Protein AF-A0A1I3LXW5-F1 (afdb_monomer)

Foldseek 3Di:
DDKADPDQAEIEAAADDLVCLLVCLVVPAAEEEEQADPPPDPPHDDVVSSQVSNLVSNHFYEYLHDDPVADDPVSLVVVLCCSVVTDTNYYYYYRGRVNVVVSVVVNCVVPVVVVVVRVVVVVVVVVPDDDDDDDDDDDDDDDDDDDPPPPDDDPPQQWDWDDDSRYTYTDGNDD

Mean predicted aligned error: 11.38 Å

pLDDT: mean 79.48, std 21.65, range [29.77, 98.19]

Solvent-accessible surface area (backbone atoms only — not comparable to full-atom values): 10452 Å² total; per-residue (Å²): 123,58,74,47,75,77,59,93,48,42,27,37,19,20,45,79,53,72,94,45,44,66,61,43,36,76,71,54,39,30,25,38,36,38,31,47,52,80,85,80,49,94,87,58,76,54,62,70,60,47,44,53,57,28,41,79,60,70,22,31,30,35,42,48,55,47,56,93,93,50,81,51,75,69,53,49,51,53,50,47,49,51,63,70,75,46,57,67,28,30,38,31,20,17,74,76,18,60,63,40,50,52,50,45,55,52,48,51,65,78,36,50,67,55,61,53,48,50,52,51,53,53,51,55,64,66,64,73,75,72,86,86,82,90,80,92,80,89,83,80,90,76,81,83,86,82,73,90,72,82,72,82,74,74,92,75,64,56,58,45,77,47,79,54,92,54,36,36,36,50,42,70,63,69,134

Sequence (175 aa):
MRIKRLNGMLTIANQMETGKIGKVAERGYKTIICNRPDGEGDDQPGFDEIARLAQEHGIQTVYLPIQLTGAEPADHAAFAEAIEAMPKPIMAYCRSGTRSAMLWSHWEQSHSDYAERERRLAAMQVGAMAPGSTSLDGRRAVAPLTSASASGAADDGWWKEERQSGVTRLRRNRA

Radius of gyration: 19.05 Å; Cα contacts (8 Å, |Δi|>4): 237; chains: 1; bounding box: 52×52×36 Å

Nearest PDB structures (foldseek):
  2f46-assembly2_B  TM=9.290E-01  e=2.570E-10  Neisseria meningitidis Z2491
  5yvm-assembly1_A  TM=5.885E-01  e=5.355E-01  candidate division MSBL1 archaeon SCGC-AAA259E19
  5yvr-assembly1_A-2  TM=5.878E-01  e=8.385E-01  candidate division MSBL1 archaeon SCGC-AAA259E19
  1o2d-assembly1_A  TM=5.785E-01  e=1.400E+00  Thermotoga maritima
  3r4i-assembly1_A  TM=2.852E-01  e=2.822E-01  Paraburkholderia xenovorans LB400

InterPro domains:
  IPR005939 Beta-lactamase hydrolase-like protein, phosphatase-like domain [PF04273] (7-105)
  IPR005939 Beta-lactamase hydrolase-like protein, phosphatase-like domain [TIGR01244] (3-106)
  IPR029021 Protein-tyrosine phosphatase-like [G3DSA:3.90.190.10] (1-133)

Organism: NCBI:txid588602

Structure (mmCIF, N/CA/C/O backbone):
data_AF-A0A1I3LXW5-F1
#
_entry.id   AF-A0A1I3LXW5-F1
#
loop_
_atom_site.group_PDB
_atom_site.id
_atom_site.type_symbol
_atom_site.label_atom_id
_atom_site.label_alt_id
_atom_site.label_comp_id
_atom_site.label_asym_id
_atom_site.label_entity_id
_atom_site.label_seq_id
_atom_site.pdbx_PDB_ins_code
_atom_site.Cartn_x
_atom_site.Cartn_y
_atom_site.Cartn_z
_atom_site.occupancy
_atom_site.B_iso_or_equiv
_atom_site.auth_seq_id
_atom_site.auth_comp_id
_atom_site.auth_asym_id
_atom_site.auth_atom_id
_atom_site.pdbx_PDB_model_num
ATOM 1 N N . MET A 1 1 ? 8.346 3.093 12.299 1.00 84.69 1 MET A N 1
ATOM 2 C CA . MET A 1 1 ? 7.576 3.258 11.058 1.00 84.69 1 MET A CA 1
ATOM 3 C C . MET A 1 1 ? 7.530 4.736 10.731 1.00 84.69 1 MET A C 1
ATOM 5 O O . MET A 1 1 ? 7.013 5.514 11.528 1.00 84.69 1 MET A O 1
ATOM 9 N N . ARG A 1 2 ? 8.144 5.112 9.610 1.00 92.81 2 ARG A N 1
ATOM 10 C CA . ARG A 1 2 ? 8.090 6.435 8.990 1.00 92.81 2 ARG A CA 1
ATOM 11 C C . ARG A 1 2 ? 6.982 6.422 7.943 1.00 92.81 2 ARG A C 1
ATOM 13 O O . ARG A 1 2 ? 6.907 5.494 7.143 1.00 92.81 2 ARG A O 1
ATOM 20 N N . ILE A 1 3 ? 6.143 7.447 7.973 1.00 95.00 3 ILE A N 1
ATOM 21 C CA . ILE A 1 3 ? 4.937 7.564 7.156 1.00 95.00 3 ILE A CA 1
ATOM 22 C C . ILE A 1 3 ? 4.998 8.900 6.417 1.00 95.00 3 ILE A C 1
ATOM 24 O O . ILE A 1 3 ? 5.355 9.913 7.017 1.00 95.00 3 ILE A O 1
ATOM 28 N N . LYS A 1 4 ? 4.626 8.911 5.138 1.00 95.06 4 LYS A N 1
ATOM 29 C CA . LYS A 1 4 ? 4.453 10.118 4.330 1.00 95.06 4 LYS A CA 1
ATOM 30 C C . LYS A 1 4 ? 3.076 10.072 3.676 1.00 95.06 4 LYS A C 1
ATOM 32 O O . LYS A 1 4 ? 2.812 9.225 2.826 1.00 95.06 4 LYS A O 1
ATOM 37 N N . ARG A 1 5 ? 2.197 10.989 4.076 1.00 94.06 5 ARG A N 1
ATOM 38 C CA . ARG A 1 5 ? 0.905 11.186 3.413 1.00 94.06 5 ARG A CA 1
ATOM 39 C C . ARG A 1 5 ? 1.153 11.868 2.072 1.00 94.06 5 ARG A C 1
ATOM 41 O O . ARG A 1 5 ? 1.820 12.899 2.047 1.00 94.06 5 ARG A O 1
ATOM 48 N N . LEU A 1 6 ? 0.670 11.276 0.984 1.00 90.44 6 LEU A N 1
ATOM 49 C CA . LEU A 1 6 ? 0.819 11.855 -0.351 1.00 90.44 6 LEU A CA 1
ATOM 50 C C . LEU A 1 6 ? -0.363 12.771 -0.656 1.00 90.44 6 LEU A C 1
ATOM 52 O O . LEU A 1 6 ? -0.164 13.923 -1.024 1.00 90.44 6 LEU A O 1
ATOM 56 N N . ASN A 1 7 ? -1.585 12.297 -0.405 1.00 87.94 7 ASN A N 1
ATOM 57 C CA . ASN A 1 7 ? -2.805 13.086 -0.562 1.00 87.94 7 ASN A CA 1
ATOM 58 C C . ASN A 1 7 ? -3.912 12.631 0.413 1.00 87.94 7 ASN A C 1
ATOM 60 O O . ASN A 1 7 ? -3.656 11.972 1.429 1.00 87.94 7 ASN A O 1
ATOM 64 N N . GLY A 1 8 ? -5.160 13.020 0.131 1.00 85.44 8 GLY A N 1
ATOM 65 C CA . GLY A 1 8 ? -6.332 12.646 0.921 1.00 85.44 8 GLY A CA 1
ATOM 66 C C . GLY A 1 8 ? -6.552 11.134 1.024 1.00 85.44 8 GLY A C 1
ATOM 67 O O . GLY A 1 8 ? -6.981 10.670 2.081 1.00 85.44 8 GLY A O 1
ATOM 68 N N . MET A 1 9 ? -6.195 10.384 -0.024 1.00 90.81 9 MET A N 1
ATOM 69 C CA . MET A 1 9 ? -6.532 8.971 -0.185 1.00 90.81 9 MET A CA 1
ATOM 70 C C . MET A 1 9 ? -5.378 7.990 0.027 1.00 90.81 9 MET A C 1
ATOM 72 O O . MET A 1 9 ? -5.644 6.868 0.445 1.00 90.81 9 MET A O 1
ATOM 76 N N . LEU A 1 10 ? -4.129 8.377 -0.250 1.00 93.81 10 LEU A N 1
ATOM 77 C CA . LEU A 1 10 ? -2.978 7.479 -0.216 1.00 93.81 10 LEU A CA 1
ATOM 78 C C . LEU A 1 10 ? -1.878 8.009 0.700 1.00 93.81 10 LEU A C 1
ATOM 80 O O . LEU A 1 10 ? -1.426 9.158 0.625 1.00 93.81 10 LEU A O 1
ATOM 84 N N . THR A 1 11 ? -1.390 7.092 1.521 1.00 97.25 11 THR A N 1
ATOM 85 C CA . THR A 1 11 ? -0.232 7.273 2.379 1.00 97.25 11 THR A CA 1
ATOM 86 C C . THR A 1 11 ? 0.779 6.179 2.088 1.00 97.25 11 THR A C 1
ATOM 88 O O . THR A 1 11 ? 0.416 5.010 1.987 1.00 97.25 11 THR A O 1
ATOM 91 N N . ILE A 1 12 ? 2.055 6.549 2.009 1.00 97.06 12 ILE A N 1
ATOM 92 C CA . ILE A 1 12 ? 3.151 5.587 1.900 1.00 97.06 12 ILE A CA 1
ATOM 93 C C . ILE A 1 12 ? 3.891 5.456 3.227 1.00 97.06 12 ILE A C 1
ATOM 95 O O . ILE A 1 12 ? 4.017 6.419 3.990 1.00 97.06 12 ILE A O 1
ATOM 99 N N . ALA A 1 13 ? 4.418 4.271 3.498 1.00 97.12 13 ALA A N 1
ATOM 100 C CA . ALA A 1 13 ? 5.232 4.005 4.672 1.00 97.12 13 ALA A CA 1
ATOM 101 C C . ALA A 1 13 ? 6.431 3.109 4.340 1.00 97.12 13 ALA A C 1
ATOM 103 O O . ALA A 1 13 ? 6.473 2.415 3.321 1.00 97.12 13 ALA A O 1
ATOM 104 N N . ASN A 1 14 ? 7.420 3.124 5.231 1.00 96.06 14 ASN A N 1
ATOM 105 C CA . ASN A 1 14 ? 8.380 2.027 5.313 1.00 96.06 14 ASN A CA 1
ATOM 106 C C . ASN A 1 14 ? 7.708 0.786 5.944 1.00 96.06 14 ASN A C 1
ATOM 108 O O . ASN A 1 14 ? 6.498 0.799 6.159 1.00 96.06 14 ASN A O 1
ATOM 112 N N . GLN A 1 15 ? 8.482 -0.264 6.236 1.00 96.81 15 GLN A N 1
ATOM 113 C CA . GLN A 1 15 ? 7.958 -1.546 6.724 1.00 96.81 15 GLN A CA 1
ATOM 114 C C . GLN A 1 15 ? 6.841 -1.387 7.770 1.00 96.81 15 GLN A C 1
ATOM 116 O O . GLN A 1 15 ? 7.031 -0.729 8.799 1.00 96.81 15 GLN A O 1
ATOM 121 N N . MET A 1 16 ? 5.692 -2.012 7.490 1.00 96.31 16 MET A N 1
ATOM 122 C CA . MET A 1 16 ? 4.570 -2.087 8.419 1.00 96.31 16 MET A CA 1
ATOM 123 C C . MET A 1 16 ? 4.979 -2.909 9.639 1.00 96.31 16 MET A C 1
ATOM 125 O O . MET A 1 16 ? 5.461 -4.035 9.506 1.00 96.31 16 MET A O 1
ATOM 129 N N . GLU A 1 17 ? 4.775 -2.332 10.819 1.00 94.19 17 GLU A N 1
ATOM 130 C CA . GLU A 1 17 ? 4.990 -2.998 12.102 1.00 94.19 17 GLU A CA 1
ATOM 131 C C . GLU A 1 17 ? 3.665 -3.595 12.583 1.00 94.19 17 GLU A C 1
ATOM 133 O O . GLU A 1 17 ? 2.671 -2.873 12.693 1.00 94.19 17 GLU A O 1
ATOM 138 N N . THR A 1 18 ? 3.655 -4.883 12.927 1.00 94.44 18 THR A N 1
ATOM 139 C CA . THR A 1 18 ? 2.455 -5.617 13.371 1.00 94.44 18 THR A CA 1
ATOM 140 C C . THR A 1 18 ? 1.765 -4.934 14.557 1.00 94.44 18 THR A C 1
ATOM 142 O O . THR A 1 18 ? 0.563 -4.680 14.521 1.00 94.44 18 THR A O 1
ATOM 145 N N . GLY A 1 19 ? 2.538 -4.477 15.548 1.00 94.69 19 GLY A N 1
ATOM 146 C CA . GLY A 1 19 ? 2.030 -3.736 16.712 1.00 94.69 19 GLY A CA 1
ATOM 147 C C . GLY A 1 19 ? 1.446 -2.342 16.419 1.00 94.69 19 GLY A C 1
ATOM 148 O O . GLY A 1 19 ? 0.943 -1.685 17.329 1.00 94.69 19 GLY A O 1
ATOM 149 N N . LYS A 1 20 ? 1.513 -1.846 15.175 1.00 94.94 20 LYS A N 1
ATOM 150 C CA . LYS A 1 20 ? 0.945 -0.544 14.774 1.00 94.94 20 LYS A CA 1
ATOM 151 C C . LYS A 1 20 ? -0.331 -0.657 13.949 1.00 94.94 20 LYS A C 1
ATOM 153 O O . LYS A 1 20 ? -0.941 0.379 13.692 1.00 94.94 20 LYS A O 1
ATOM 158 N N . ILE A 1 21 ? -0.765 -1.863 13.588 1.00 96.06 21 ILE A N 1
ATOM 159 C CA . ILE A 1 21 ? -1.945 -2.078 12.740 1.00 96.06 21 ILE A CA 1
ATOM 160 C C . ILE A 1 21 ? -3.219 -1.534 13.404 1.00 96.06 21 ILE A C 1
ATOM 162 O O . ILE A 1 21 ? -3.968 -0.804 12.758 1.00 96.06 21 ILE A O 1
ATOM 166 N N . GLY A 1 22 ? -3.406 -1.743 14.712 1.00 95.62 22 GLY A N 1
ATOM 167 C CA . GLY A 1 22 ? -4.527 -1.139 15.447 1.00 95.62 22 GLY A CA 1
ATOM 168 C C . GLY A 1 22 ? -4.546 0.394 15.354 1.00 95.62 22 GLY A C 1
ATOM 169 O O . GLY A 1 22 ? -5.566 0.990 15.022 1.00 95.62 22 GLY A O 1
ATOM 170 N N . LYS A 1 23 ? -3.383 1.048 15.494 1.00 95.50 23 LYS A N 1
ATOM 171 C CA . LYS A 1 23 ? -3.256 2.511 15.322 1.00 95.50 23 LYS A CA 1
ATOM 172 C C . LYS A 1 23 ? -3.505 2.969 13.884 1.00 95.50 23 LYS A C 1
ATOM 174 O O . LYS A 1 23 ? -3.869 4.121 13.656 1.00 95.50 23 LYS A O 1
ATOM 179 N N . VAL A 1 24 ? -3.249 2.113 12.895 1.00 95.25 24 VAL A N 1
ATOM 180 C CA . VAL A 1 24 ? -3.599 2.377 11.492 1.00 95.25 24 VAL A CA 1
ATOM 181 C C . VAL A 1 24 ? -5.123 2.341 11.329 1.00 95.25 24 VAL A C 1
ATOM 183 O O . VAL A 1 24 ? -5.678 3.259 10.727 1.00 95.25 24 VAL A O 1
ATOM 186 N N . ALA A 1 25 ? -5.809 1.380 11.951 1.00 95.19 25 ALA A N 1
ATOM 187 C CA . ALA A 1 25 ? -7.271 1.294 11.940 1.00 95.19 25 ALA A CA 1
ATOM 188 C C . ALA A 1 25 ? -7.945 2.485 12.637 1.00 95.19 25 ALA A C 1
ATOM 190 O O . ALA A 1 25 ? -8.853 3.096 12.077 1.00 95.19 25 ALA A O 1
ATOM 191 N N . GLU A 1 26 ? -7.452 2.874 13.816 1.00 95.81 26 GLU A N 1
ATOM 192 C CA . GLU A 1 26 ? -7.941 4.037 14.578 1.00 95.81 26 GLU A CA 1
ATOM 193 C C . GLU A 1 26 ? -7.841 5.345 13.784 1.00 95.81 26 GLU A C 1
ATOM 195 O O . GLU A 1 26 ? -8.682 6.231 13.907 1.00 95.81 26 GLU A O 1
ATOM 200 N N . ARG A 1 27 ? -6.827 5.461 12.918 1.00 94.44 27 ARG A N 1
ATOM 201 C CA . ARG A 1 27 ? -6.651 6.605 12.009 1.00 94.44 27 ARG A CA 1
ATOM 202 C C . ARG A 1 27 ? -7.571 6.562 10.788 1.00 94.44 27 ARG A C 1
ATOM 204 O O . ARG A 1 27 ? -7.485 7.444 9.936 1.00 94.44 27 ARG A O 1
ATOM 211 N N . GLY A 1 28 ? -8.431 5.552 10.693 1.00 95.50 28 GLY A N 1
ATOM 212 C CA . GLY A 1 28 ? -9.465 5.429 9.676 1.00 95.50 28 GLY A CA 1
ATOM 213 C C . GLY A 1 28 ? -9.013 4.793 8.366 1.00 95.50 28 GLY A C 1
ATOM 214 O O . GLY A 1 28 ? -9.825 4.746 7.443 1.00 95.50 28 GLY A O 1
ATOM 215 N N . TYR A 1 29 ? -7.773 4.294 8.262 1.00 96.88 29 TYR A N 1
ATOM 216 C CA . TYR A 1 29 ? -7.326 3.567 7.070 1.00 96.88 29 TYR A CA 1
ATOM 217 C C . TYR A 1 29 ? -8.181 2.321 6.862 1.00 96.88 29 TYR A C 1
ATOM 219 O O . TYR A 1 29 ? -8.503 1.610 7.812 1.00 96.88 29 TYR A O 1
ATOM 227 N N . LYS A 1 30 ? -8.555 2.075 5.607 1.00 97.06 30 LYS A N 1
ATOM 228 C CA . LYS A 1 30 ? -9.443 0.971 5.224 1.00 97.06 30 LYS A CA 1
ATOM 229 C C . LYS A 1 30 ? -8.727 -0.122 4.449 1.00 97.06 30 LYS A C 1
ATOM 231 O O . LYS A 1 30 ? -9.191 -1.257 4.463 1.00 97.06 30 LYS A O 1
ATOM 236 N N . THR A 1 31 ? -7.592 0.214 3.836 1.00 97.94 31 THR A N 1
ATOM 237 C CA . THR A 1 31 ? -6.795 -0.728 3.050 1.00 97.94 31 THR A CA 1
ATOM 238 C C . THR A 1 31 ? -5.306 -0.596 3.349 1.00 97.94 31 THR A C 1
ATOM 240 O O . THR A 1 31 ? -4.792 0.520 3.456 1.00 97.94 31 THR A O 1
ATOM 243 N N . ILE A 1 32 ? -4.599 -1.724 3.419 1.00 98.19 32 ILE A N 1
ATOM 244 C CA . ILE A 1 32 ? -3.133 -1.800 3.435 1.00 98.19 32 ILE A CA 1
ATOM 245 C C . ILE A 1 32 ? -2.639 -2.517 2.172 1.00 98.19 32 ILE A C 1
ATOM 247 O O . ILE A 1 32 ? -3.102 -3.609 1.866 1.00 98.19 32 ILE A O 1
ATOM 251 N N . ILE A 1 33 ? -1.667 -1.942 1.461 1.00 98.12 33 ILE A N 1
ATOM 252 C CA . ILE A 1 33 ? -1.024 -2.568 0.294 1.00 98.12 33 ILE A CA 1
ATOM 253 C C . ILE A 1 33 ? 0.437 -2.879 0.627 1.00 98.12 33 ILE A C 1
ATOM 255 O O . ILE A 1 33 ? 1.198 -1.983 0.997 1.00 98.12 33 ILE A O 1
ATOM 259 N N . CYS A 1 34 ? 0.847 -4.136 0.473 1.00 97.88 34 CYS A N 1
ATOM 260 C CA . CYS A 1 34 ? 2.235 -4.560 0.608 1.00 97.88 34 CYS A CA 1
ATOM 261 C C . CYS A 1 34 ? 2.905 -4.637 -0.765 1.00 97.88 34 CYS A C 1
ATOM 263 O O . CYS A 1 34 ? 2.504 -5.432 -1.612 1.00 97.88 34 CYS A O 1
ATOM 265 N N . ASN A 1 35 ? 3.964 -3.849 -0.950 1.00 97.25 35 ASN A N 1
ATOM 266 C CA . ASN A 1 35 ? 4.827 -3.864 -2.130 1.00 97.25 35 ASN A CA 1
ATOM 267 C C . ASN A 1 35 ? 6.197 -4.510 -1.870 1.00 97.25 35 ASN A C 1
ATOM 269 O O . ASN A 1 35 ? 7.139 -4.287 -2.633 1.00 97.25 35 ASN A O 1
ATOM 273 N N . ARG A 1 36 ? 6.330 -5.277 -0.779 1.00 95.75 36 ARG A N 1
ATOM 274 C CA . ARG A 1 36 ? 7.542 -6.022 -0.406 1.00 95.75 36 ARG A CA 1
ATOM 275 C C . ARG A 1 36 ? 7.302 -7.530 -0.607 1.00 95.75 36 ARG A C 1
ATOM 277 O O . ARG A 1 36 ? 6.399 -8.056 0.039 1.00 95.75 36 ARG A O 1
ATOM 284 N N . PRO A 1 37 ? 8.071 -8.227 -1.466 1.00 94.44 37 PRO A N 1
ATOM 285 C CA . PRO A 1 37 ? 8.094 -9.687 -1.502 1.00 94.44 37 PRO A CA 1
ATOM 286 C C . PRO A 1 37 ? 8.442 -10.252 -0.123 1.00 94.44 37 PRO A C 1
ATOM 288 O O . PRO A 1 37 ? 9.251 -9.661 0.592 1.00 94.44 37 PRO A O 1
ATOM 291 N N . ASP A 1 38 ? 7.826 -11.366 0.264 1.00 93.88 38 ASP A N 1
ATOM 292 C CA . ASP A 1 38 ? 8.142 -12.045 1.524 1.00 93.88 38 ASP A CA 1
ATOM 293 C C . ASP A 1 38 ? 9.516 -12.717 1.440 1.00 93.88 38 ASP A C 1
ATOM 295 O O . ASP A 1 38 ? 9.925 -13.182 0.377 1.00 93.88 38 ASP A O 1
ATOM 299 N N . GLY A 1 39 ? 10.240 -12.741 2.562 1.00 92.12 39 GLY A N 1
ATOM 300 C CA . GLY A 1 39 ? 11.592 -13.304 2.633 1.00 92.12 39 GLY A CA 1
ATOM 301 C C . GLY A 1 39 ? 12.708 -12.385 2.119 1.00 92.12 39 GLY A C 1
ATOM 302 O O . GLY A 1 39 ? 13.810 -12.859 1.872 1.00 92.12 39 GLY A O 1
ATOM 303 N N . GLU A 1 40 ? 12.468 -11.077 1.965 1.00 90.06 40 GLU A N 1
ATOM 304 C CA . GLU A 1 40 ? 13.502 -10.114 1.548 1.00 90.06 40 GLU A CA 1
ATOM 305 C C . GLU A 1 40 ? 14.530 -9.831 2.667 1.00 90.06 40 GLU A C 1
ATOM 307 O O . GLU A 1 40 ? 15.630 -9.362 2.386 1.00 90.06 40 GLU A O 1
ATOM 312 N N . GLY A 1 41 ? 14.194 -10.069 3.941 1.00 89.56 41 GLY A N 1
ATOM 313 C CA . GLY A 1 41 ? 15.146 -9.950 5.052 1.00 89.56 41 GLY A CA 1
ATOM 314 C C . GLY A 1 41 ? 14.605 -10.465 6.384 1.00 89.56 41 GLY A C 1
ATOM 315 O O . GLY A 1 41 ? 13.395 -10.544 6.570 1.00 89.56 41 GLY A O 1
ATOM 316 N N . ASP A 1 42 ? 15.503 -10.769 7.322 1.00 87.44 42 ASP A N 1
ATOM 317 C CA . ASP A 1 42 ? 15.167 -11.347 8.639 1.00 87.44 42 ASP A CA 1
ATOM 318 C C . ASP A 1 42 ? 14.314 -10.417 9.515 1.00 87.44 42 ASP A C 1
ATOM 320 O O . ASP A 1 42 ? 13.633 -10.847 10.442 1.00 87.44 42 ASP A O 1
ATOM 324 N N . ASP A 1 43 ? 14.342 -9.119 9.210 1.00 86.94 43 ASP A N 1
ATOM 325 C CA . ASP A 1 43 ? 13.564 -8.079 9.876 1.00 86.94 43 ASP A CA 1
ATOM 326 C C . ASP A 1 43 ? 12.115 -7.983 9.373 1.00 86.94 43 ASP A C 1
ATOM 328 O O . ASP A 1 43 ? 11.375 -7.094 9.800 1.00 86.94 43 ASP A O 1
ATOM 332 N N . GLN A 1 44 ? 11.720 -8.830 8.418 1.00 91.38 44 GLN A N 1
ATOM 333 C CA . GLN A 1 44 ? 10.436 -8.754 7.738 1.00 91.38 44 GLN A CA 1
ATOM 334 C C . GLN A 1 44 ? 9.359 -9.578 8.456 1.00 91.38 44 GLN A C 1
ATOM 336 O O . GLN A 1 44 ? 9.416 -10.807 8.434 1.00 91.38 44 GLN A O 1
ATOM 341 N N . PRO A 1 45 ? 8.303 -8.935 8.987 1.00 93.19 45 PRO A N 1
ATOM 342 C CA . PRO A 1 45 ? 7.082 -9.645 9.334 1.00 93.19 45 PRO A CA 1
ATOM 343 C C . PRO A 1 45 ? 6.454 -10.231 8.067 1.00 93.19 45 PRO A C 1
ATOM 345 O O . PRO A 1 45 ? 6.378 -9.545 7.040 1.00 93.19 45 PRO A O 1
ATOM 348 N N . GLY A 1 46 ? 5.984 -11.475 8.151 1.00 93.88 46 GLY A N 1
ATOM 349 C CA . GLY A 1 46 ? 5.291 -12.122 7.041 1.00 93.88 46 GLY A CA 1
ATOM 350 C C . GLY A 1 46 ? 4.009 -11.373 6.689 1.00 93.88 46 GLY A C 1
ATOM 351 O O . GLY A 1 46 ? 3.281 -10.916 7.579 1.00 93.88 46 GLY A O 1
ATOM 352 N N . PHE A 1 47 ? 3.706 -11.248 5.396 1.00 96.00 47 PHE A N 1
ATOM 353 C CA . PHE A 1 47 ? 2.483 -10.569 4.979 1.00 96.00 47 PHE A CA 1
ATOM 354 C C . PHE A 1 47 ? 1.228 -11.222 5.574 1.00 96.00 47 PHE A C 1
ATOM 356 O O . PHE A 1 47 ? 0.302 -10.515 5.952 1.00 96.00 47 PHE A O 1
ATOM 363 N N . ASP A 1 48 ? 1.217 -12.545 5.729 1.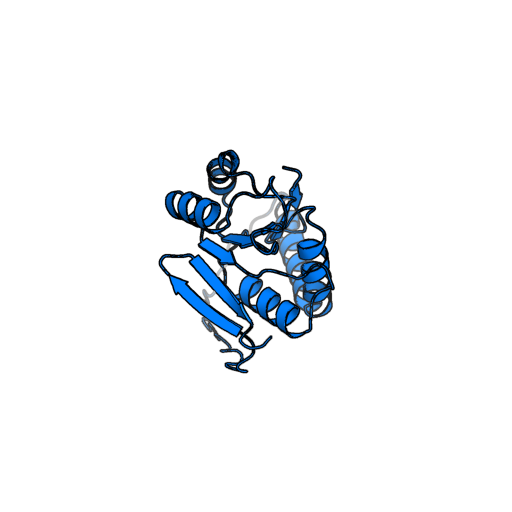00 94.44 48 ASP A N 1
ATOM 364 C CA . ASP A 1 48 ? 0.098 -13.308 6.298 1.00 94.44 48 ASP A CA 1
ATOM 365 C C . ASP A 1 48 ? -0.244 -12.871 7.727 1.00 94.44 48 ASP A C 1
ATOM 367 O O . ASP A 1 48 ? -1.415 -12.775 8.096 1.00 94.44 48 ASP A O 1
ATOM 371 N N . GLU A 1 49 ? 0.774 -12.547 8.523 1.00 95.19 49 GLU A N 1
ATOM 372 C CA . GLU A 1 49 ? 0.588 -12.038 9.879 1.00 95.19 49 GLU A CA 1
ATOM 373 C C . GLU A 1 49 ? -0.018 -10.630 9.857 1.00 95.19 49 GLU A C 1
ATOM 375 O O . GLU A 1 49 ? -0.978 -10.351 10.579 1.00 95.19 49 GLU A O 1
ATOM 380 N N . ILE A 1 50 ? 0.503 -9.756 8.990 1.00 96.25 50 ILE A N 1
ATOM 381 C CA . ILE A 1 50 ? -0.012 -8.394 8.802 1.00 96.25 50 ILE A CA 1
ATOM 382 C C . ILE A 1 50 ? -1.465 -8.435 8.318 1.00 96.25 50 ILE A C 1
ATOM 384 O O . ILE A 1 50 ? -2.305 -7.706 8.839 1.00 96.25 50 ILE A O 1
ATOM 388 N N . ALA A 1 51 ? -1.762 -9.303 7.355 1.00 96.06 51 ALA A N 1
ATOM 389 C CA . ALA A 1 51 ? -3.086 -9.544 6.807 1.00 96.06 51 ALA A CA 1
ATOM 390 C C . ALA A 1 51 ? -4.084 -9.976 7.883 1.00 96.06 51 ALA A C 1
ATOM 392 O O . ALA A 1 51 ? -5.139 -9.359 8.017 1.00 96.06 51 ALA A O 1
ATOM 393 N N . ARG A 1 52 ? -3.735 -10.988 8.686 1.00 96.06 52 ARG A N 1
ATOM 394 C CA . ARG A 1 52 ? -4.590 -11.476 9.775 1.00 96.06 52 ARG A CA 1
ATOM 395 C C . ARG A 1 52 ? -4.901 -10.372 10.789 1.00 96.06 52 ARG A C 1
ATOM 397 O O . ARG A 1 52 ? -6.061 -10.142 11.111 1.00 96.06 52 ARG A O 1
ATOM 404 N N . LEU A 1 53 ? -3.878 -9.653 11.253 1.00 96.19 53 LEU A N 1
ATOM 405 C CA . LEU A 1 53 ? -4.057 -8.557 12.212 1.00 96.19 53 LEU A CA 1
ATOM 406 C C . LEU A 1 53 ? -4.876 -7.402 11.616 1.00 96.19 53 LEU A C 1
ATOM 408 O O . LEU A 1 53 ? -5.697 -6.798 12.298 1.00 96.19 53 LEU A O 1
ATOM 412 N N . ALA A 1 54 ? -4.684 -7.088 10.336 1.00 96.25 54 ALA A N 1
ATOM 413 C CA . ALA A 1 54 ? -5.465 -6.065 9.648 1.00 96.25 54 ALA A CA 1
ATOM 414 C C . ALA A 1 54 ? -6.948 -6.458 9.542 1.00 96.25 54 ALA A C 1
ATOM 416 O O . ALA A 1 54 ? -7.817 -5.629 9.820 1.00 96.25 54 ALA A O 1
ATOM 417 N N . GLN A 1 55 ? -7.240 -7.723 9.227 1.00 95.19 55 GLN A N 1
ATOM 418 C CA . GLN A 1 55 ? -8.604 -8.254 9.182 1.00 95.19 55 GLN A CA 1
ATOM 419 C C . GLN A 1 55 ? -9.316 -8.153 10.535 1.00 95.19 55 GLN A C 1
ATOM 421 O O . GLN A 1 55 ? -10.481 -7.759 10.571 1.00 95.19 55 GLN A O 1
ATOM 426 N N . GLU A 1 56 ? -8.626 -8.439 11.644 1.00 95.38 56 GLU A N 1
ATOM 427 C CA . GLU A 1 56 ? -9.170 -8.283 13.006 1.00 95.38 56 GLU A CA 1
ATOM 428 C C . GLU A 1 56 ? -9.626 -6.841 13.293 1.00 95.38 56 GLU A C 1
ATOM 430 O O . GLU A 1 56 ? -10.544 -6.613 14.080 1.00 95.38 56 GLU A O 1
ATOM 435 N N . HIS A 1 57 ? -9.036 -5.865 12.600 1.00 95.56 57 HIS A N 1
ATOM 436 C CA . HIS A 1 57 ? -9.400 -4.453 12.669 1.00 95.56 57 HIS A CA 1
ATOM 437 C C . HIS A 1 57 ? -10.294 -3.974 11.507 1.00 95.56 57 HIS A C 1
ATOM 439 O O . HIS A 1 57 ? -1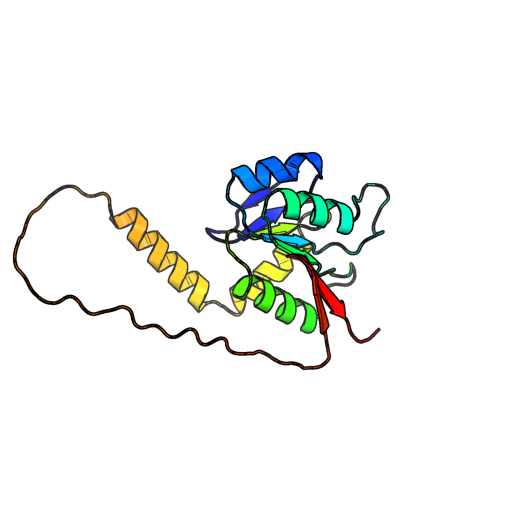0.513 -2.770 11.354 1.00 95.56 57 HIS A O 1
ATOM 445 N N . GLY A 1 58 ? -10.816 -4.886 10.679 1.00 95.38 58 GLY A N 1
ATOM 446 C CA . GLY A 1 58 ? -11.680 -4.560 9.538 1.00 95.38 58 GLY A CA 1
ATOM 447 C C . GLY A 1 58 ? -10.964 -3.839 8.390 1.00 95.38 58 GLY A C 1
ATOM 448 O O . GLY A 1 58 ? -11.612 -3.167 7.586 1.00 95.38 58 GLY A O 1
ATOM 449 N N . ILE A 1 59 ? -9.636 -3.946 8.322 1.00 97.25 59 ILE A N 1
ATOM 450 C CA . ILE A 1 59 ? -8.816 -3.403 7.240 1.00 97.25 59 ILE A CA 1
ATOM 451 C C . ILE A 1 59 ? -8.656 -4.470 6.158 1.00 97.25 59 ILE A C 1
ATOM 453 O O . ILE A 1 59 ? -8.248 -5.598 6.435 1.00 97.25 59 ILE A O 1
ATOM 457 N N . GLN A 1 60 ? -8.923 -4.094 4.908 1.00 97.12 60 GLN A N 1
ATOM 458 C CA . GLN A 1 60 ? -8.623 -4.944 3.761 1.00 97.12 60 GLN A CA 1
ATOM 459 C C . GLN A 1 60 ? -7.131 -4.892 3.434 1.00 97.12 60 GLN A C 1
ATOM 461 O O . GLN A 1 60 ? -6.470 -3.872 3.633 1.00 97.12 60 GLN A O 1
ATOM 466 N N . THR A 1 61 ? -6.578 -5.974 2.903 1.00 97.19 61 THR A N 1
ATOM 467 C CA . THR A 1 61 ? -5.155 -6.019 2.554 1.00 97.19 61 THR A CA 1
ATOM 468 C C . THR A 1 61 ? -4.937 -6.489 1.132 1.00 97.19 61 THR A C 1
ATOM 470 O O . THR A 1 61 ? -5.649 -7.362 0.648 1.00 97.19 61 THR A O 1
ATOM 473 N N . VAL A 1 62 ? -3.944 -5.907 0.465 1.00 97.44 62 VAL A N 1
ATOM 474 C CA . VAL A 1 62 ? -3.516 -6.300 -0.877 1.00 97.44 62 VAL A CA 1
ATOM 475 C C . VAL A 1 62 ? -2.042 -6.668 -0.842 1.00 97.44 62 VAL A C 1
ATOM 477 O O . VAL A 1 62 ? -1.204 -5.872 -0.417 1.00 97.44 62 VAL A O 1
ATOM 480 N N . TYR A 1 63 ? -1.720 -7.865 -1.313 1.00 97.25 63 TYR A N 1
ATOM 481 C CA . TYR A 1 63 ? -0.353 -8.291 -1.564 1.00 97.25 63 TYR A CA 1
ATOM 482 C C . TYR A 1 63 ? -0.014 -8.076 -3.036 1.00 97.25 63 TYR A C 1
ATOM 484 O O . TYR A 1 63 ? -0.537 -8.790 -3.890 1.00 97.25 63 TYR A O 1
ATOM 492 N N . LEU A 1 64 ? 0.850 -7.100 -3.319 1.00 96.31 64 LEU A N 1
ATOM 493 C CA . LEU A 1 64 ? 1.347 -6.781 -4.659 1.00 96.31 64 LEU A CA 1
ATOM 494 C C . LEU A 1 64 ? 2.879 -6.643 -4.609 1.00 96.31 64 LEU A C 1
ATOM 496 O O . LEU A 1 64 ? 3.401 -5.522 -4.585 1.00 96.31 64 LEU A O 1
ATOM 500 N N . PRO A 1 65 ? 3.615 -7.763 -4.502 1.00 95.06 65 PRO A N 1
ATOM 501 C CA . PRO A 1 65 ? 5.054 -7.752 -4.270 1.00 95.06 65 PRO A CA 1
ATOM 502 C C . PRO A 1 65 ? 5.816 -7.250 -5.502 1.00 95.06 65 PRO A C 1
ATOM 504 O O . PRO A 1 65 ? 5.726 -7.840 -6.574 1.00 95.06 65 PRO A O 1
ATOM 507 N N . ILE A 1 66 ? 6.615 -6.192 -5.332 1.00 93.62 66 ILE A N 1
ATOM 508 C CA . ILE A 1 66 ? 7.449 -5.632 -6.406 1.00 93.62 66 ILE A CA 1
ATOM 509 C C . ILE A 1 66 ? 8.902 -6.035 -6.197 1.00 93.62 66 ILE A C 1
ATOM 511 O O . ILE A 1 66 ? 9.465 -5.828 -5.111 1.00 93.62 66 ILE A O 1
ATOM 515 N N . GLN A 1 67 ? 9.503 -6.577 -7.253 1.00 88.56 67 GLN A N 1
ATOM 516 C CA . GLN A 1 67 ? 10.886 -7.032 -7.252 1.00 88.56 67 GLN A CA 1
ATOM 517 C C . GLN A 1 67 ? 11.868 -5.870 -7.081 1.00 88.56 67 GLN A C 1
ATOM 519 O O . GLN A 1 67 ? 11.587 -4.716 -7.411 1.00 88.56 67 GLN A O 1
ATOM 524 N N . LEU A 1 68 ? 13.056 -6.180 -6.561 1.00 80.50 68 LEU A N 1
ATOM 525 C CA . LEU A 1 68 ? 14.120 -5.185 -6.399 1.00 80.50 68 LEU A CA 1
ATOM 526 C C . LEU A 1 68 ? 14.647 -4.660 -7.742 1.00 80.50 68 LEU A C 1
ATOM 528 O O . LEU A 1 68 ? 15.161 -3.547 -7.800 1.00 80.50 68 LEU A O 1
ATOM 532 N N . THR A 1 69 ? 14.508 -5.457 -8.803 1.00 84.94 69 THR A N 1
ATOM 533 C CA . THR A 1 69 ? 14.918 -5.126 -10.174 1.00 84.94 69 THR A CA 1
ATOM 534 C C . THR A 1 69 ? 14.086 -4.004 -10.797 1.00 84.94 69 THR A C 1
ATOM 536 O O . THR A 1 69 ? 14.530 -3.403 -11.771 1.00 84.94 69 THR A O 1
ATOM 539 N N . GLY A 1 70 ? 12.921 -3.685 -10.226 1.00 84.00 70 GLY A N 1
ATOM 540 C CA . GLY A 1 70 ? 12.035 -2.621 -10.690 1.00 84.00 70 GLY A CA 1
ATOM 541 C C . GLY A 1 70 ? 10.583 -3.077 -10.807 1.00 84.00 70 GLY A C 1
ATOM 542 O O . GLY A 1 70 ? 10.269 -4.246 -10.591 1.00 84.00 70 GLY A O 1
ATOM 543 N N . ALA A 1 71 ? 9.706 -2.124 -11.132 1.00 89.62 71 ALA A N 1
ATOM 544 C CA . ALA A 1 71 ? 8.331 -2.421 -11.516 1.00 89.62 71 ALA A CA 1
ATOM 545 C C . ALA A 1 71 ? 8.227 -2.597 -13.033 1.00 89.62 71 ALA A C 1
ATOM 547 O O . ALA A 1 71 ? 8.851 -1.869 -13.805 1.00 89.62 71 ALA A O 1
ATOM 548 N N . GLU A 1 72 ? 7.413 -3.558 -13.439 1.00 90.94 72 GLU A N 1
ATOM 549 C CA . GLU A 1 72 ? 7.023 -3.813 -14.819 1.00 90.94 72 GLU A CA 1
ATOM 550 C C . GLU A 1 72 ? 5.673 -3.150 -15.135 1.00 90.94 72 GLU A C 1
ATOM 552 O O . GLU A 1 72 ? 4.913 -2.821 -14.219 1.00 90.94 72 GLU A O 1
ATOM 557 N N . PRO A 1 73 ? 5.309 -2.991 -16.422 1.00 89.38 73 PRO A N 1
ATOM 558 C CA . PRO A 1 73 ? 4.007 -2.441 -16.806 1.00 89.38 73 PRO A CA 1
ATOM 559 C C . PRO A 1 73 ? 2.819 -3.140 -16.125 1.00 89.38 73 PRO A C 1
ATOM 561 O O . PRO A 1 73 ? 1.881 -2.479 -15.685 1.00 89.38 73 PRO A O 1
ATOM 564 N N . ALA A 1 74 ? 2.895 -4.465 -15.957 1.00 89.38 74 ALA A N 1
ATOM 565 C CA . ALA A 1 74 ? 1.877 -5.247 -15.260 1.00 89.38 74 ALA A CA 1
ATOM 566 C C . ALA A 1 74 ? 1.757 -4.890 -13.765 1.00 89.38 74 ALA A C 1
ATOM 568 O O . ALA A 1 74 ? 0.653 -4.926 -13.223 1.00 89.38 74 ALA A O 1
ATOM 569 N N . ASP A 1 75 ? 2.852 -4.520 -13.093 1.00 92.44 75 ASP A N 1
ATOM 570 C CA . ASP A 1 75 ? 2.812 -4.075 -11.694 1.00 92.44 75 ASP A CA 1
ATOM 571 C C . ASP A 1 75 ? 2.131 -2.712 -11.562 1.00 92.44 75 ASP A C 1
ATOM 573 O O . ASP A 1 75 ? 1.373 -2.476 -10.621 1.00 92.44 75 ASP A O 1
ATOM 577 N N . HIS A 1 76 ? 2.399 -1.810 -12.509 1.00 92.50 76 HIS A N 1
ATOM 578 C CA . HIS A 1 76 ? 1.767 -0.496 -12.554 1.00 92.50 76 HIS A CA 1
ATOM 579 C C . HIS A 1 76 ? 0.258 -0.606 -12.779 1.00 92.50 76 HIS A C 1
ATOM 581 O O . HIS A 1 76 ? -0.504 0.060 -12.077 1.00 92.50 76 HIS A O 1
ATOM 587 N N . ALA A 1 77 ? -0.169 -1.477 -13.698 1.00 91.06 77 ALA A N 1
ATOM 588 C CA . ALA A 1 77 ? -1.581 -1.756 -13.943 1.00 91.06 77 ALA A CA 1
ATOM 589 C C . ALA A 1 77 ? -2.270 -2.345 -12.700 1.00 91.06 77 ALA A C 1
ATOM 591 O O . ALA A 1 77 ? -3.284 -1.817 -12.251 1.00 91.06 77 ALA A O 1
ATOM 592 N N . ALA A 1 78 ? -1.667 -3.359 -12.072 1.00 92.38 78 ALA A N 1
ATOM 593 C CA . ALA A 1 78 ? -2.203 -3.965 -10.853 1.00 92.38 78 ALA A CA 1
ATOM 594 C C . ALA A 1 78 ? -2.279 -2.979 -9.677 1.00 92.38 78 ALA A C 1
ATOM 596 O O . ALA A 1 78 ? -3.221 -3.004 -8.885 1.00 92.38 78 ALA A O 1
ATOM 597 N N . PHE A 1 79 ? -1.296 -2.083 -9.547 1.00 94.81 79 PHE A N 1
ATOM 598 C CA . PHE A 1 79 ? -1.338 -1.045 -8.522 1.00 94.81 79 PHE A CA 1
ATOM 599 C C . PHE A 1 79 ? -2.439 -0.014 -8.790 1.00 94.81 79 PHE A C 1
ATOM 601 O O . PHE A 1 79 ? -3.101 0.415 -7.844 1.00 94.81 79 PHE A O 1
ATOM 608 N N . ALA A 1 80 ? -2.651 0.366 -10.055 1.00 92.25 80 ALA A N 1
ATOM 609 C CA . ALA A 1 80 ? -3.736 1.260 -10.451 1.00 92.25 80 ALA A CA 1
ATOM 610 C C . ALA A 1 80 ? -5.100 0.667 -10.088 1.00 92.25 80 ALA A C 1
ATOM 612 O O . ALA A 1 80 ? -5.882 1.306 -9.384 1.00 92.25 80 ALA A O 1
ATOM 613 N N . GLU A 1 81 ? -5.327 -0.590 -10.465 1.00 91.25 81 GLU A N 1
ATOM 614 C CA . GLU A 1 81 ? -6.552 -1.315 -10.141 1.00 91.25 81 GLU A CA 1
ATOM 615 C C . GLU A 1 81 ? -6.761 -1.413 -8.624 1.00 91.25 81 GLU A C 1
ATOM 617 O O . GLU A 1 81 ? -7.843 -1.115 -8.122 1.00 91.25 81 GLU A O 1
ATOM 622 N N . ALA A 1 82 ? -5.714 -1.746 -7.863 1.00 93.31 82 ALA A N 1
ATOM 623 C CA . ALA A 1 82 ? -5.800 -1.803 -6.408 1.00 93.31 82 ALA A CA 1
ATOM 624 C C . ALA A 1 82 ? -6.154 -0.437 -5.793 1.00 93.31 82 ALA A C 1
ATOM 626 O O . ALA A 1 82 ? -6.949 -0.369 -4.856 1.00 93.31 82 ALA A O 1
ATOM 627 N N . ILE A 1 83 ? -5.608 0.670 -6.304 1.00 92.50 83 ILE A N 1
ATOM 628 C CA . ILE A 1 83 ? -5.995 2.007 -5.836 1.00 92.50 83 ILE A CA 1
ATOM 629 C C . ILE A 1 83 ? -7.461 2.301 -6.159 1.00 92.50 83 ILE A C 1
ATOM 631 O O . ILE A 1 83 ? -8.166 2.866 -5.322 1.00 92.50 83 ILE A O 1
ATOM 635 N N . GLU A 1 84 ? -7.947 1.927 -7.338 1.00 90.31 84 GLU A N 1
ATOM 636 C CA . GLU A 1 84 ? -9.312 2.219 -7.780 1.00 90.31 84 GLU A CA 1
ATOM 637 C C . GLU A 1 84 ? -10.361 1.360 -7.074 1.00 90.31 84 GLU A C 1
ATOM 639 O O . GLU A 1 84 ? -11.339 1.902 -6.548 1.00 90.31 84 GLU A O 1
ATOM 644 N N . ALA A 1 85 ? -10.126 0.055 -6.973 1.00 89.75 85 ALA A N 1
ATOM 645 C CA . ALA A 1 85 ? -11.069 -0.909 -6.420 1.00 89.75 85 ALA A CA 1
ATOM 646 C C . ALA A 1 85 ? -11.157 -0.852 -4.889 1.00 89.75 85 ALA A C 1
ATOM 648 O O . ALA A 1 85 ? -12.230 -1.060 -4.317 1.00 89.75 85 ALA A O 1
ATOM 649 N N . MET A 1 86 ? -10.048 -0.559 -4.204 1.00 93.94 86 MET A N 1
ATOM 650 C CA . MET A 1 86 ? -9.995 -0.734 -2.754 1.00 93.94 86 MET A CA 1
ATOM 651 C C . MET A 1 86 ? -10.575 0.456 -1.977 1.00 93.94 86 MET A C 1
ATOM 653 O O . MET A 1 86 ? -10.474 1.606 -2.421 1.00 93.94 86 MET A O 1
ATOM 657 N N . PRO A 1 87 ? -11.146 0.229 -0.779 1.00 93.62 87 PRO A N 1
ATOM 658 C CA . PRO A 1 87 ? -11.617 1.300 0.092 1.00 93.62 87 PRO A CA 1
ATOM 659 C C . PRO A 1 87 ? -10.493 2.250 0.531 1.00 93.62 87 PRO A C 1
ATOM 661 O O . PRO A 1 87 ? -9.404 1.825 0.923 1.00 93.62 87 PRO A O 1
ATOM 664 N N . LYS A 1 88 ? -10.780 3.553 0.523 1.00 94.56 88 LYS A N 1
ATOM 665 C CA . LYS A 1 88 ? -9.864 4.622 0.945 1.00 94.56 88 LYS A CA 1
ATOM 666 C C . LYS A 1 88 ? -10.167 5.018 2.400 1.00 94.56 88 LYS A C 1
ATOM 668 O O . LYS A 1 88 ? -11.319 4.890 2.816 1.00 94.56 88 LYS A O 1
ATOM 673 N N . PRO A 1 89 ? -9.197 5.546 3.169 1.00 96.50 89 PRO A N 1
ATOM 674 C CA . PRO A 1 89 ? -7.794 5.785 2.821 1.00 96.50 89 PRO A CA 1
ATOM 675 C C . PRO A 1 89 ? -6.945 4.507 2.770 1.00 96.50 89 PRO A C 1
ATOM 677 O O . PRO A 1 89 ? -7.153 3.575 3.550 1.00 96.50 89 PRO A O 1
ATOM 680 N N . ILE A 1 90 ? -5.962 4.503 1.873 1.00 97.44 90 ILE A N 1
ATOM 681 C CA . ILE A 1 90 ? -5.041 3.400 1.597 1.00 97.44 90 ILE A CA 1
ATOM 682 C C . ILE A 1 90 ? -3.670 3.702 2.215 1.00 97.44 90 ILE A C 1
ATOM 684 O O . ILE A 1 90 ? -3.150 4.817 2.105 1.00 97.44 90 ILE A O 1
ATOM 688 N N . MET A 1 91 ? -3.061 2.695 2.842 1.00 97.88 91 MET A N 1
ATOM 689 C CA . MET A 1 91 ? -1.668 2.723 3.283 1.00 97.88 91 MET A CA 1
ATOM 690 C C . MET A 1 91 ? -0.833 1.711 2.497 1.00 97.88 91 MET A C 1
ATOM 692 O O . MET A 1 91 ? -0.953 0.509 2.713 1.00 97.88 91 MET A O 1
ATOM 696 N N . ALA A 1 92 ? 0.043 2.186 1.616 1.00 97.81 92 ALA A N 1
ATOM 697 C CA . ALA A 1 92 ? 0.979 1.336 0.886 1.00 97.81 92 ALA A CA 1
ATOM 698 C C . ALA A 1 92 ? 2.352 1.314 1.575 1.00 97.81 92 ALA A C 1
ATOM 700 O O . ALA A 1 92 ? 2.847 2.352 2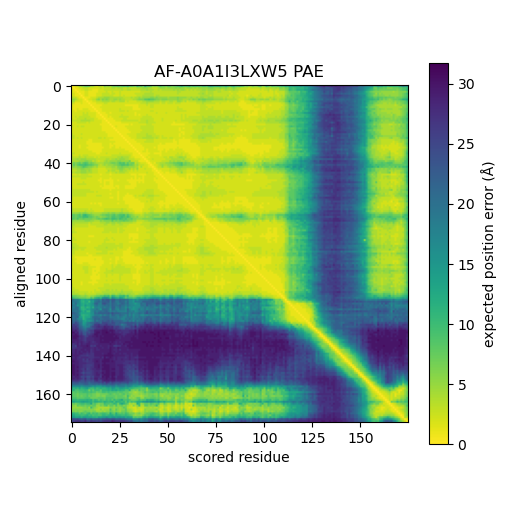.020 1.00 97.81 92 ALA A O 1
ATOM 701 N N . TYR A 1 93 ? 2.991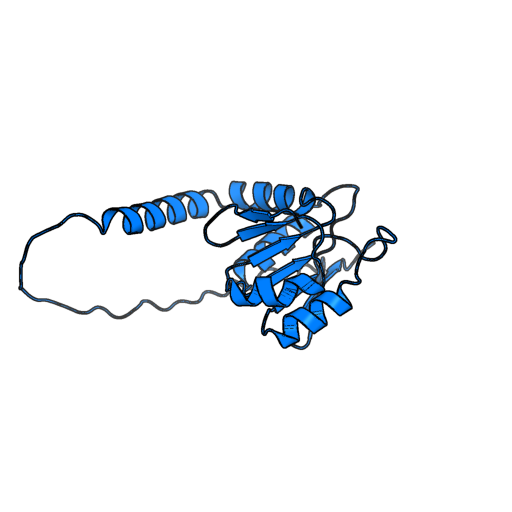 0.151 1.664 1.00 98.00 93 TYR A N 1
ATOM 702 C CA . TYR A 1 93 ? 4.326 0.036 2.246 1.00 98.00 93 TYR A CA 1
ATOM 703 C C . TYR A 1 93 ? 5.223 -0.931 1.479 1.00 98.00 93 TYR A C 1
ATOM 705 O O . TYR A 1 93 ? 4.773 -1.849 0.802 1.00 98.00 93 TYR A O 1
ATOM 713 N N . CYS A 1 94 ? 6.530 -0.751 1.637 1.00 95.38 94 CYS A N 1
ATOM 714 C CA . CYS A 1 94 ? 7.519 -1.781 1.325 1.00 95.38 94 CYS A CA 1
ATOM 715 C C . CYS A 1 94 ? 8.610 -1.766 2.406 1.00 95.38 94 CYS A C 1
ATOM 717 O O . CYS A 1 94 ? 8.317 -1.423 3.545 1.00 95.38 94 CYS A O 1
ATOM 719 N N . ARG A 1 95 ? 9.877 -2.066 2.089 1.00 95.31 95 ARG A N 1
ATOM 720 C CA . ARG A 1 95 ? 10.974 -1.930 3.065 1.00 95.31 95 ARG A CA 1
ATOM 721 C C . ARG A 1 95 ? 11.203 -0.471 3.491 1.00 95.31 95 ARG A C 1
ATOM 723 O O . ARG A 1 95 ? 11.121 -0.147 4.672 1.00 95.31 95 ARG A O 1
ATOM 730 N N . SER A 1 96 ? 11.452 0.422 2.530 1.00 94.62 96 SER A N 1
ATOM 731 C CA . SER A 1 96 ? 11.765 1.848 2.758 1.00 94.62 96 SER A CA 1
ATOM 732 C C . SER A 1 96 ? 10.637 2.818 2.380 1.00 94.62 96 SER A C 1
ATOM 734 O O . SER A 1 96 ? 10.714 3.994 2.726 1.00 94.62 96 SER A O 1
ATOM 736 N N . GLY A 1 97 ? 9.618 2.343 1.660 1.00 93.75 97 GLY A N 1
ATOM 737 C CA . GLY A 1 97 ? 8.570 3.155 1.024 1.00 93.75 97 GLY A CA 1
ATOM 738 C C . GLY A 1 97 ? 8.856 3.542 -0.435 1.00 93.75 97 GLY A C 1
ATOM 739 O O . GLY A 1 97 ? 7.961 4.033 -1.116 1.00 93.75 97 GLY A O 1
ATOM 740 N N . THR A 1 98 ? 10.064 3.281 -0.952 1.00 94.31 98 THR A N 1
ATOM 741 C CA . THR A 1 98 ? 10.481 3.700 -2.305 1.00 94.31 98 THR A CA 1
ATOM 742 C C . THR A 1 98 ? 9.664 3.050 -3.426 1.00 94.31 98 THR A C 1
ATOM 744 O O . THR A 1 98 ? 9.254 3.748 -4.347 1.00 94.31 98 THR A O 1
ATOM 747 N N . ARG A 1 99 ? 9.377 1.741 -3.348 1.00 95.62 99 ARG A N 1
ATOM 748 C CA . ARG A 1 99 ? 8.576 1.034 -4.370 1.00 95.62 99 ARG A CA 1
ATOM 749 C C . ARG A 1 99 ? 7.168 1.616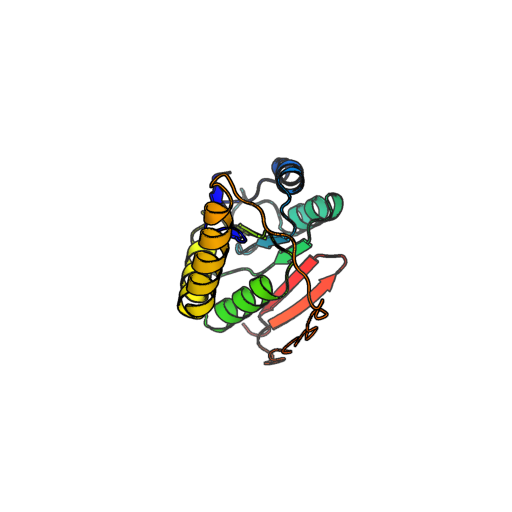 -4.477 1.00 95.62 99 ARG A C 1
ATOM 751 O O . ARG A 1 99 ? 6.728 1.956 -5.566 1.00 95.62 99 ARG A O 1
ATOM 758 N N . SER A 1 100 ? 6.512 1.819 -3.337 1.00 96.12 100 SER A N 1
ATOM 759 C CA . SER A 1 100 ? 5.177 2.421 -3.275 1.00 96.12 100 SER A CA 1
ATOM 760 C C . SER A 1 100 ? 5.172 3.865 -3.788 1.00 96.12 100 SER A C 1
ATOM 762 O O . SER A 1 100 ? 4.243 4.259 -4.481 1.00 96.12 100 SER A O 1
ATOM 764 N N . ALA A 1 101 ? 6.219 4.648 -3.499 1.00 94.44 101 ALA A N 1
ATOM 765 C CA . ALA A 1 101 ? 6.360 6.005 -4.031 1.00 94.44 101 ALA A CA 1
ATOM 766 C C . ALA A 1 101 ? 6.522 6.027 -5.561 1.00 94.44 101 ALA A C 1
ATOM 768 O O . ALA A 1 101 ? 5.951 6.888 -6.224 1.00 94.44 101 ALA A O 1
ATOM 769 N N . MET A 1 102 ? 7.289 5.087 -6.117 1.00 94.62 102 MET A N 1
ATOM 770 C CA . MET A 1 102 ? 7.505 4.965 -7.559 1.00 94.62 102 MET A CA 1
ATOM 771 C C . MET A 1 102 ? 6.227 4.519 -8.284 1.00 94.62 102 MET A C 1
ATOM 773 O O . MET A 1 102 ? 5.829 5.169 -9.250 1.00 94.62 102 MET A O 1
ATOM 777 N N . LEU A 1 103 ? 5.537 3.491 -7.773 1.00 95.06 103 LEU A N 1
ATOM 778 C CA . LEU A 1 103 ? 4.246 3.056 -8.313 1.00 95.06 103 LEU A CA 1
ATOM 779 C C . LEU A 1 103 ? 3.213 4.190 -8.277 1.00 95.06 103 LEU A C 1
ATOM 781 O O . LEU A 1 103 ? 2.529 4.429 -9.269 1.00 95.06 103 LEU A O 1
ATOM 785 N N . TRP A 1 104 ? 3.155 4.929 -7.162 1.00 94.00 104 TRP A N 1
ATOM 786 C CA . TRP A 1 104 ? 2.311 6.114 -7.040 1.00 94.00 104 TRP A CA 1
ATOM 787 C C . TRP A 1 104 ? 2.650 7.180 -8.077 1.00 94.00 104 TRP A C 1
ATOM 789 O O . TRP A 1 104 ? 1.756 7.677 -8.748 1.00 94.00 104 TRP A O 1
ATOM 799 N N . SER A 1 105 ? 3.930 7.530 -8.219 1.00 91.81 105 SER A N 1
ATOM 800 C CA . SER A 1 105 ? 4.347 8.574 -9.154 1.00 91.81 105 SER A CA 1
ATOM 801 C C . SER A 1 105 ? 3.958 8.230 -10.591 1.00 91.81 105 SER A C 1
ATOM 803 O O . SER A 1 105 ? 3.556 9.120 -11.335 1.00 91.81 105 SER A O 1
ATOM 805 N N . HIS A 1 106 ? 4.042 6.956 -10.978 1.00 91.75 106 HIS A N 1
ATOM 806 C CA . HIS A 1 106 ? 3.577 6.503 -12.286 1.00 91.75 106 HIS A CA 1
ATOM 807 C C . HIS A 1 106 ? 2.052 6.610 -12.423 1.00 91.75 106 HIS A C 1
ATOM 809 O O . HIS A 1 106 ? 1.566 7.151 -13.412 1.00 91.75 106 HIS A O 1
ATOM 815 N N . TRP A 1 107 ? 1.305 6.142 -11.417 1.00 91.50 107 TRP A N 1
ATOM 816 C CA . TRP A 1 107 ? -0.157 6.237 -11.399 1.00 91.50 107 TRP A CA 1
ATOM 817 C C . TRP A 1 107 ? -0.640 7.689 -11.491 1.00 91.50 107 TRP A C 1
ATOM 819 O O . TRP A 1 107 ? -1.517 8.009 -12.284 1.00 91.50 107 TRP A O 1
ATOM 829 N N . GLU A 1 108 ? -0.032 8.593 -10.726 1.00 88.31 108 GLU A N 1
ATOM 830 C CA . GLU A 1 108 ? -0.400 10.010 -10.699 1.00 88.31 108 GLU A CA 1
ATOM 831 C C . GLU A 1 108 ? -0.166 10.693 -12.054 1.00 88.31 108 GLU A C 1
ATOM 833 O O . GLU A 1 108 ? -0.984 11.505 -12.479 1.00 88.31 108 GLU A O 1
ATOM 838 N N . GLN A 1 109 ? 0.904 10.325 -12.767 1.00 85.62 109 GLN A N 1
ATOM 839 C CA . GLN A 1 109 ? 1.183 10.833 -14.114 1.00 85.62 109 GLN A CA 1
ATOM 840 C C . GLN A 1 109 ? 0.151 10.357 -15.143 1.00 85.62 109 GLN A C 1
ATOM 842 O O . GLN A 1 109 ? -0.284 11.150 -15.977 1.00 85.62 109 GLN A O 1
ATOM 847 N N . SER A 1 110 ? -0.260 9.086 -15.085 1.00 79.50 110 SER A N 1
ATOM 848 C CA . SER A 1 110 ? -1.279 8.549 -15.996 1.00 79.50 110 SER A CA 1
ATOM 849 C C . SER A 1 110 ? -2.695 9.026 -15.665 1.00 79.50 110 SER A C 1
ATOM 851 O O . SER A 1 110 ? -3.557 9.019 -16.539 1.00 79.50 110 SER A O 1
ATOM 853 N N . HIS A 1 111 ? -2.918 9.513 -14.442 1.00 75.12 111 HIS A N 1
ATOM 854 C CA . HIS A 1 111 ? -4.208 10.000 -13.953 1.00 75.12 111 HIS A CA 1
ATOM 855 C C . HIS A 1 111 ? -4.182 11.511 -13.676 1.00 75.12 111 HIS A C 1
ATOM 857 O O . HIS A 1 111 ? -4.774 11.974 -12.704 1.00 75.12 111 HIS A O 1
ATOM 863 N N . SER A 1 112 ? -3.523 12.301 -14.534 1.00 65.38 112 SER A N 1
ATOM 864 C CA . SER A 1 112 ? -3.431 13.774 -14.443 1.00 65.38 112 SER A CA 1
ATOM 865 C C . SER A 1 112 ? -4.770 14.461 -14.101 1.00 65.38 112 SER A C 1
ATOM 867 O O . SER A 1 112 ? -4.816 15.372 -13.269 1.00 65.38 112 SER A O 1
ATOM 869 N N . ASP A 1 113 ? -5.884 13.968 -14.650 1.00 60.66 113 ASP A N 1
ATOM 870 C CA . ASP A 1 113 ? -7.230 14.490 -14.375 1.00 60.66 113 ASP A CA 1
ATOM 871 C C . ASP A 1 113 ? -7.698 14.242 -12.932 1.00 60.66 113 ASP A C 1
ATOM 873 O O . ASP A 1 113 ? -8.453 15.039 -12.373 1.00 60.66 113 ASP A O 1
ATOM 877 N N . TYR A 1 114 ? -7.223 13.175 -12.284 1.00 63.50 114 TYR A N 1
ATOM 878 C CA . TYR A 1 114 ? -7.479 12.884 -10.874 1.00 63.50 114 TYR A CA 1
ATOM 879 C C . TYR A 1 114 ? -6.802 13.910 -9.961 1.00 63.50 114 TYR A C 1
ATOM 881 O O . TYR A 1 114 ? -7.437 14.439 -9.049 1.00 63.50 114 TYR A O 1
ATOM 889 N N . ALA A 1 115 ? -5.534 14.246 -10.220 1.00 60.34 115 ALA A N 1
ATOM 890 C CA . ALA A 1 115 ? -4.809 15.252 -9.444 1.00 60.34 115 ALA A CA 1
ATOM 891 C C . ALA A 1 115 ? -5.420 16.656 -9.609 1.00 60.34 115 ALA A C 1
ATOM 893 O O . ALA A 1 115 ? -5.459 17.440 -8.657 1.00 60.34 115 ALA A O 1
ATOM 894 N N . GLU A 1 116 ? -5.909 16.984 -10.807 1.00 63.78 116 GLU A N 1
ATOM 895 C CA . GLU A 1 116 ? -6.653 18.219 -11.086 1.00 63.78 116 GLU A CA 1
ATOM 896 C C . GLU A 1 116 ? -8.018 18.226 -10.364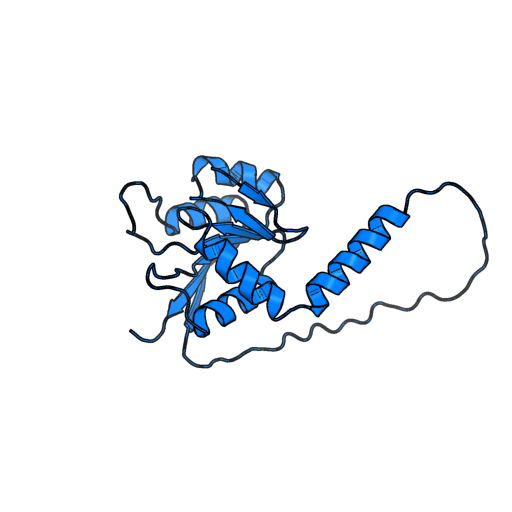 1.00 63.78 116 GLU A C 1
ATOM 898 O O . GLU A 1 116 ? -8.380 19.203 -9.701 1.00 63.78 116 GLU A O 1
ATOM 903 N N . ARG A 1 117 ? -8.761 17.109 -10.418 1.00 64.06 117 ARG A N 1
ATOM 904 C CA . ARG A 1 117 ? -10.060 16.932 -9.750 1.00 64.06 117 ARG A CA 1
ATOM 905 C C . ARG A 1 117 ? -9.948 17.018 -8.231 1.00 64.06 117 ARG A C 1
ATOM 907 O O . ARG A 1 117 ? -10.742 17.722 -7.614 1.00 64.06 117 ARG A O 1
ATOM 914 N N . GLU A 1 118 ? -8.969 16.357 -7.626 1.00 64.94 118 GLU A N 1
ATOM 915 C CA . GLU A 1 118 ? -8.734 16.427 -6.181 1.00 64.94 118 GLU A CA 1
ATOM 916 C C . GLU A 1 118 ? -8.306 17.830 -5.751 1.00 64.94 118 GLU A C 1
ATOM 918 O O . GLU A 1 118 ? -8.810 18.334 -4.750 1.00 64.94 118 GLU A O 1
ATOM 923 N N . ARG A 1 119 ? -7.451 18.518 -6.527 1.00 64.81 119 ARG A N 1
ATOM 924 C CA . ARG A 1 119 ? -7.133 19.936 -6.279 1.00 64.81 119 ARG A CA 1
ATOM 925 C C . ARG A 1 119 ? -8.390 20.804 -6.314 1.00 64.81 119 ARG A C 1
ATOM 927 O O . ARG A 1 119 ? -8.555 21.668 -5.455 1.00 64.81 119 ARG A O 1
ATOM 934 N N . ARG A 1 120 ? -9.308 20.541 -7.248 1.00 62.25 120 ARG A N 1
ATOM 935 C CA . ARG A 1 120 ? -10.597 21.239 -7.344 1.00 62.25 120 ARG A CA 1
ATOM 936 C C . ARG A 1 120 ? -11.511 20.952 -6.148 1.00 62.25 120 ARG A C 1
ATOM 938 O O . ARG A 1 120 ? -12.084 21.886 -5.596 1.00 62.25 120 ARG A O 1
ATOM 945 N N . LEU A 1 121 ? -11.624 19.694 -5.724 1.00 65.44 121 LEU A N 1
ATOM 946 C CA . LEU A 1 121 ? -12.432 19.295 -4.564 1.00 65.44 121 LEU A CA 1
ATOM 947 C C . LEU A 1 121 ? -11.852 19.842 -3.251 1.00 65.44 121 LEU A C 1
ATOM 949 O O . LEU A 1 121 ? -12.586 20.389 -2.430 1.00 65.44 121 LEU A O 1
ATOM 953 N N . ALA A 1 122 ? -10.532 19.783 -3.077 1.00 60.41 122 ALA A N 1
ATOM 954 C CA . ALA A 1 122 ? -9.848 20.366 -1.929 1.00 60.41 122 ALA A CA 1
ATOM 955 C C . ALA A 1 122 ? -10.032 21.892 -1.874 1.00 60.41 122 ALA A C 1
ATOM 957 O O . ALA A 1 122 ? -10.307 22.427 -0.801 1.00 60.41 122 ALA A O 1
ATOM 958 N N . ALA A 1 123 ? -9.961 22.583 -3.020 1.00 61.41 123 ALA A N 1
ATOM 959 C CA . ALA A 1 123 ? -10.237 24.018 -3.124 1.00 61.41 123 ALA A CA 1
ATOM 960 C C . ALA A 1 123 ? -11.686 24.375 -2.735 1.00 61.41 123 ALA A C 1
ATOM 962 O O . ALA A 1 123 ? -11.915 25.391 -2.081 1.00 61.41 123 ALA A O 1
ATOM 963 N N . MET A 1 124 ? -12.663 23.524 -3.069 1.00 61.78 124 MET A N 1
ATOM 964 C CA . MET A 1 124 ? -14.055 23.695 -2.628 1.00 61.78 124 MET A CA 1
ATOM 965 C C . MET A 1 124 ? -14.211 23.530 -1.107 1.00 61.78 124 MET A C 1
ATOM 967 O O . MET A 1 124 ? -14.996 24.250 -0.495 1.00 61.78 124 MET A O 1
ATOM 971 N N . GLN A 1 125 ? -13.437 22.639 -0.479 1.00 53.25 125 GLN A N 1
ATOM 972 C CA . GLN A 1 125 ? -13.486 22.405 0.969 1.00 53.25 125 GLN A CA 1
ATOM 973 C C . GLN A 1 125 ? -12.901 23.577 1.782 1.00 53.25 125 GLN A C 1
ATOM 975 O O . GLN A 1 125 ? -13.423 23.894 2.849 1.00 53.25 125 GLN A O 1
ATOM 980 N N . VAL A 1 126 ? -11.851 24.247 1.285 1.00 53.19 126 VAL A N 1
ATOM 981 C CA . VAL A 1 126 ? -11.281 25.451 1.934 1.00 53.19 126 VAL A CA 1
ATOM 982 C C . VAL A 1 126 ? -12.067 26.733 1.636 1.00 53.19 126 VAL A C 1
ATOM 984 O O . VAL A 1 126 ? -12.005 27.674 2.420 1.00 53.19 126 VAL A O 1
ATOM 987 N N . GLY A 1 127 ? -12.864 26.767 0.562 1.00 42.41 127 GLY A N 1
ATOM 988 C CA . GLY A 1 127 ? -13.779 27.876 0.259 1.00 42.41 127 GLY A CA 1
ATOM 989 C C . GLY A 1 127 ? -15.014 27.964 1.171 1.00 42.41 127 GLY A C 1
ATOM 990 O O . GLY A 1 127 ? -15.731 28.958 1.125 1.00 42.41 127 GLY A O 1
ATOM 991 N N . ALA A 1 128 ? -15.263 26.960 2.022 1.00 46.47 128 ALA A N 1
ATOM 992 C CA . ALA A 1 128 ? -16.427 26.887 2.913 1.00 46.47 128 ALA A CA 1
ATOM 993 C C . ALA A 1 128 ? -16.243 27.594 4.276 1.00 46.47 128 ALA A C 1
ATOM 995 O O . ALA A 1 128 ? -17.001 27.341 5.212 1.00 46.47 128 ALA A O 1
ATOM 996 N N . MET A 1 129 ? -15.264 28.495 4.405 1.00 39.81 129 MET A N 1
ATOM 997 C CA . MET A 1 129 ? -15.167 29.427 5.537 1.00 39.81 129 MET A CA 1
ATOM 998 C C . MET A 1 129 ? -15.045 30.871 5.038 1.00 39.81 129 MET A C 1
ATOM 1000 O O . MET A 1 129 ? -13.963 31.448 5.002 1.00 39.81 129 MET A O 1
ATOM 1004 N N . ALA A 1 130 ? -16.184 31.473 4.703 1.00 37.25 130 ALA A N 1
ATOM 1005 C CA . ALA A 1 130 ? -16.382 32.919 4.749 1.00 37.25 130 ALA A CA 1
ATOM 1006 C C . ALA A 1 130 ? -17.788 33.201 5.317 1.00 37.25 130 ALA A C 1
ATOM 1008 O O . ALA A 1 130 ? -18.729 32.481 4.972 1.00 37.25 130 ALA A O 1
ATOM 1009 N N . PRO A 1 131 ? -17.958 34.182 6.223 1.00 40.88 131 PRO A N 1
ATOM 1010 C CA . PRO A 1 131 ? -19.229 34.405 6.893 1.00 40.88 131 PRO A CA 1
ATOM 1011 C C . PRO A 1 131 ? -20.193 35.213 6.017 1.00 40.88 131 PRO A C 1
ATOM 1013 O O . PRO A 1 131 ? -19.809 36.204 5.406 1.00 40.88 131 PRO A O 1
ATOM 1016 N N . GLY A 1 132 ? -21.470 34.829 6.071 1.00 36.62 132 GLY A N 1
ATOM 1017 C CA . GLY A 1 132 ? -22.610 35.713 5.822 1.00 36.62 132 GLY A CA 1
ATOM 1018 C C . GLY A 1 132 ? -23.035 35.896 4.363 1.00 36.62 132 GLY A C 1
ATOM 1019 O O . GLY A 1 132 ? -22.482 36.701 3.628 1.00 36.62 132 GLY A O 1
ATOM 1020 N N . SER A 1 133 ? -24.152 35.286 3.975 1.00 34.47 133 SER A N 1
ATOM 1021 C CA . SER A 1 133 ? -25.452 35.976 3.965 1.00 34.47 133 SER A CA 1
ATOM 1022 C C . SER A 1 133 ? -26.521 35.142 3.249 1.00 34.47 133 SER A C 1
ATOM 1024 O O . SER A 1 133 ? -26.272 34.391 2.313 1.00 34.47 133 SER A O 1
ATOM 1026 N N . THR A 1 134 ? -27.720 35.261 3.800 1.00 38.31 134 THR A N 1
ATOM 1027 C CA . THR A 1 134 ? -29.028 34.732 3.410 1.00 38.31 134 THR A CA 1
ATOM 1028 C C . THR A 1 134 ? -29.371 34.812 1.922 1.00 38.31 134 THR A C 1
ATOM 1030 O O . THR A 1 134 ? -29.232 35.873 1.325 1.00 38.31 134 THR A O 1
ATOM 1033 N N . SER A 1 135 ? -30.038 33.774 1.406 1.00 32.59 135 SER A N 1
ATOM 1034 C CA . SER A 1 135 ? -31.346 33.954 0.757 1.00 32.59 135 SER A CA 1
ATOM 1035 C C . SER A 1 135 ? -32.118 32.633 0.665 1.00 32.59 135 SER A C 1
ATOM 1037 O O . SER A 1 135 ? -31.605 31.632 0.164 1.00 32.59 135 SER A O 1
ATOM 1039 N N . LEU A 1 136 ? -33.356 32.651 1.164 1.00 42.56 136 LEU A N 1
ATOM 1040 C CA . LEU A 1 136 ? -34.395 31.681 0.844 1.00 42.56 136 LEU A CA 1
ATOM 1041 C C . LEU A 1 136 ? -34.959 32.046 -0.532 1.00 42.56 136 LEU A C 1
ATOM 1043 O O . LEU A 1 136 ? -35.597 33.085 -0.632 1.00 42.56 136 LEU A O 1
ATOM 1047 N N . ASP A 1 137 ? -34.793 31.204 -1.552 1.00 39.47 137 ASP A N 1
ATOM 1048 C CA . ASP A 1 137 ? -35.916 30.906 -2.446 1.00 39.47 137 ASP A CA 1
ATOM 1049 C C . ASP A 1 137 ? -35.675 29.674 -3.326 1.00 39.47 137 ASP A C 1
ATOM 1051 O O . ASP A 1 137 ? -34.553 29.347 -3.713 1.00 39.47 137 ASP A O 1
ATOM 1055 N N . GLY A 1 138 ? -36.756 28.938 -3.572 1.00 36.34 138 GLY A N 1
ATOM 1056 C CA . GLY A 1 138 ? -36.721 27.557 -4.032 1.00 36.34 138 GLY A CA 1
ATOM 1057 C C . GLY A 1 138 ? -36.475 27.344 -5.526 1.00 36.34 138 GLY A C 1
ATOM 1058 O O . GLY A 1 138 ? -36.959 28.088 -6.376 1.00 36.34 138 GLY A O 1
ATOM 1059 N N . ARG A 1 139 ? -35.849 26.205 -5.851 1.00 40.38 139 ARG A N 1
ATOM 1060 C CA . ARG A 1 139 ? -36.459 25.114 -6.638 1.00 40.38 139 ARG A CA 1
ATOM 1061 C C . ARG A 1 139 ? -35.468 23.977 -6.915 1.00 40.38 139 ARG A C 1
ATOM 1063 O O . ARG A 1 139 ? -34.331 24.196 -7.301 1.00 40.38 139 ARG A O 1
ATOM 1070 N N . ARG A 1 140 ? -36.047 22.772 -6.837 1.00 33.84 140 ARG A N 1
ATOM 1071 C CA . ARG A 1 140 ? -35.661 21.474 -7.418 1.00 33.84 140 ARG A CA 1
ATOM 1072 C C . ARG A 1 140 ? -34.412 20.769 -6.882 1.00 33.84 140 ARG A C 1
ATOM 1074 O O . ARG A 1 140 ? -33.296 20.949 -7.348 1.00 33.84 140 ARG A O 1
ATOM 1081 N N . ALA A 1 141 ? -34.699 19.801 -6.012 1.00 40.47 141 ALA A N 1
ATOM 1082 C CA . ALA A 1 141 ? -33.939 18.569 -5.904 1.00 40.47 141 ALA A CA 1
ATOM 1083 C C . ALA A 1 141 ? -33.815 17.893 -7.280 1.00 40.47 141 ALA A C 1
ATOM 1085 O O . ALA A 1 141 ? -34.808 17.734 -7.998 1.00 40.47 141 ALA A O 1
ATOM 1086 N N . VAL A 1 142 ? -32.600 17.462 -7.608 1.00 35.56 142 VAL A N 1
ATOM 1087 C CA . VAL A 1 142 ? -32.335 16.487 -8.665 1.00 35.56 142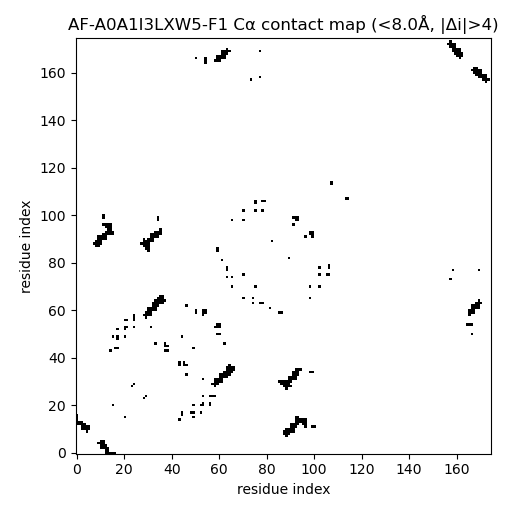 VAL A CA 1
ATOM 1088 C C . VAL A 1 142 ? -31.508 15.373 -8.028 1.00 35.56 142 VAL A C 1
ATOM 1090 O O . VAL A 1 142 ? -30.513 15.634 -7.356 1.00 35.56 142 VAL A O 1
ATOM 1093 N N . ALA A 1 143 ? -32.015 14.150 -8.160 1.00 38.41 143 ALA A N 1
ATOM 1094 C CA . ALA A 1 143 ? -31.498 12.913 -7.584 1.00 38.41 143 ALA A CA 1
ATOM 1095 C C . ALA A 1 143 ? -30.062 12.584 -8.056 1.00 38.41 143 ALA A C 1
ATOM 1097 O O . ALA A 1 143 ? -29.638 13.071 -9.107 1.00 38.41 143 ALA A O 1
ATOM 1098 N N . PRO A 1 144 ? -29.312 11.745 -7.313 1.00 33.97 144 PRO A N 1
ATOM 1099 C CA . PRO A 1 144 ? -27.944 11.393 -7.669 1.00 33.97 144 PRO A CA 1
ATOM 1100 C C . PRO A 1 144 ? -27.922 10.539 -8.940 1.00 33.97 144 PRO A C 1
ATOM 1102 O O . PRO A 1 144 ? -28.590 9.509 -9.021 1.00 33.97 144 PRO A O 1
ATOM 1105 N N . LEU A 1 145 ? -27.115 10.945 -9.922 1.00 34.47 145 LEU A N 1
ATOM 1106 C CA . LEU A 1 145 ? -26.736 10.081 -11.036 1.00 34.47 145 LEU A CA 1
ATOM 1107 C C . LEU A 1 145 ? -25.805 8.994 -10.500 1.00 34.47 145 LEU A C 1
ATOM 1109 O O . LEU A 1 145 ? -24.596 9.165 -10.355 1.00 34.47 145 LEU A O 1
ATOM 1113 N N . THR A 1 146 ? -26.423 7.866 -10.173 1.00 39.25 146 THR A N 1
ATOM 1114 C CA . THR A 1 146 ? -25.777 6.568 -10.124 1.00 39.25 146 THR A CA 1
ATOM 1115 C C . THR A 1 146 ? -25.262 6.228 -11.518 1.00 39.25 146 THR A C 1
ATOM 1117 O O . THR A 1 146 ? -26.046 6.090 -12.453 1.00 39.25 146 THR A O 1
ATOM 1120 N N . SER A 1 147 ? -23.965 5.997 -11.637 1.00 33.53 147 SER A N 1
ATOM 1121 C CA . SER A 1 147 ? -23.456 4.944 -12.509 1.00 33.53 147 SER A CA 1
ATOM 1122 C C . SER A 1 147 ? -22.096 4.530 -11.977 1.00 33.53 147 SER A C 1
ATOM 1124 O O . SER A 1 147 ? -21.066 5.118 -12.298 1.00 33.53 147 SER A O 1
ATOM 1126 N N . ALA A 1 148 ? -22.118 3.506 -11.127 1.00 39.12 148 ALA A N 1
ATOM 1127 C CA . ALA A 1 148 ? -21.003 2.589 -11.054 1.00 39.12 148 ALA A CA 1
ATOM 1128 C C . ALA A 1 148 ? -20.815 2.014 -12.463 1.00 39.12 148 ALA A C 1
ATOM 1130 O O . ALA A 1 148 ? -21.600 1.181 -12.907 1.00 39.12 148 ALA A O 1
ATOM 1131 N N . SER A 1 149 ? -19.805 2.487 -13.181 1.00 29.77 149 SER A N 1
ATOM 1132 C CA . SER A 1 149 ? -19.152 1.666 -14.185 1.00 29.77 149 SER A CA 1
ATOM 1133 C C . SER A 1 149 ? -17.973 1.024 -13.476 1.00 29.77 149 SER A C 1
ATOM 1135 O O . SER A 1 149 ? -16.893 1.604 -13.390 1.00 29.77 149 SER A O 1
ATOM 1137 N N . ALA A 1 150 ? -18.203 -0.165 -12.924 1.00 35.44 150 ALA A N 1
ATOM 1138 C CA . ALA A 1 150 ? -17.127 -1.128 -12.808 1.00 35.44 150 ALA A CA 1
ATOM 1139 C C . ALA A 1 150 ? -16.692 -1.424 -14.248 1.00 35.44 150 ALA A C 1
ATOM 1141 O O . ALA A 1 150 ? -17.285 -2.262 -14.927 1.00 35.44 150 ALA A O 1
ATOM 1142 N N . SER A 1 151 ? -15.733 -0.654 -14.758 1.00 32.31 151 SER A N 1
ATOM 1143 C CA . SER A 1 151 ? -14.964 -1.074 -15.916 1.00 32.31 151 SER A CA 1
ATOM 1144 C C . SER A 1 151 ? -14.147 -2.259 -15.434 1.00 32.31 151 SER A C 1
ATOM 1146 O O . SER A 1 151 ? -13.107 -2.092 -14.804 1.00 32.31 151 SER A O 1
ATOM 1148 N N . GLY A 1 152 ? -14.692 -3.457 -15.651 1.00 41.66 152 GLY A N 1
ATOM 1149 C CA . GLY A 1 152 ? -13.915 -4.678 -15.581 1.00 41.66 152 GLY A CA 1
ATOM 1150 C C . GLY A 1 152 ? -12.709 -4.497 -16.488 1.00 41.66 152 GLY A C 1
ATOM 1151 O O . GLY A 1 152 ? -12.863 -4.303 -17.694 1.00 41.66 152 GLY A O 1
ATOM 1152 N N . ALA A 1 153 ? -11.529 -4.485 -15.887 1.00 40.03 153 ALA A N 1
ATOM 1153 C CA . ALA A 1 153 ? -10.285 -4.515 -16.612 1.00 40.03 153 ALA A CA 1
ATOM 1154 C C . ALA A 1 153 ? -9.793 -5.963 -16.594 1.00 40.03 153 ALA A C 1
ATOM 1156 O O . ALA A 1 153 ? -9.499 -6.520 -15.545 1.00 40.03 153 ALA A O 1
ATOM 1157 N N . ALA A 1 154 ? -9.737 -6.529 -17.797 1.00 38.88 154 ALA A N 1
ATOM 1158 C CA . ALA A 1 154 ? -8.543 -7.219 -18.252 1.00 38.88 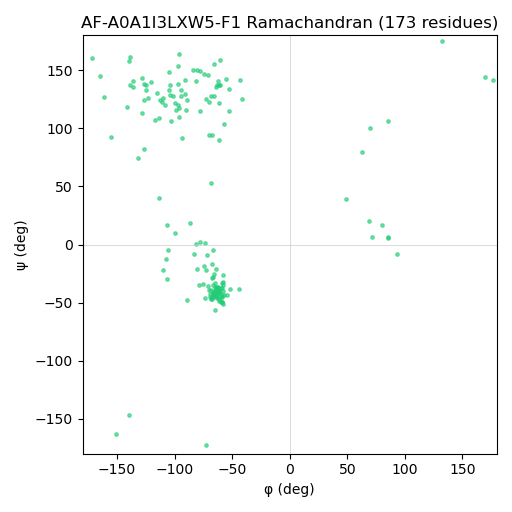154 ALA A CA 1
ATOM 1159 C C . ALA A 1 154 ? -8.122 -8.464 -17.438 1.00 38.88 154 ALA A C 1
ATOM 1161 O O . ALA A 1 154 ? -7.153 -8.473 -16.680 1.00 38.88 154 ALA A O 1
ATOM 1162 N N . ASP A 1 155 ? -8.811 -9.575 -17.711 1.00 47.69 155 ASP A N 1
ATOM 1163 C CA . ASP A 1 155 ? -8.338 -10.947 -17.471 1.00 47.69 155 ASP A CA 1
ATOM 1164 C C . ASP A 1 155 ? -7.168 -11.272 -18.443 1.00 47.69 155 ASP A C 1
ATOM 1166 O O . ASP A 1 155 ? -7.189 -12.232 -19.212 1.00 47.69 155 ASP A O 1
ATOM 1170 N N . ASP A 1 156 ? -6.134 -10.423 -18.473 1.00 55.22 156 ASP A N 1
ATOM 1171 C CA . ASP A 1 156 ? -5.029 -10.463 -19.449 1.00 55.22 156 ASP A CA 1
ATOM 1172 C C . ASP A 1 156 ? -4.049 -11.617 -19.183 1.00 55.22 156 ASP A C 1
ATOM 1174 O O . ASP A 1 156 ? -3.008 -11.748 -19.832 1.00 55.22 156 ASP A O 1
ATOM 1178 N N . GLY A 1 157 ? -4.331 -12.428 -18.161 1.00 64.56 157 GLY A N 1
ATOM 1179 C CA . GLY A 1 157 ? -3.521 -13.567 -17.757 1.00 64.56 157 GLY A CA 1
ATOM 1180 C C . GLY A 1 157 ? -2.191 -13.209 -17.088 1.00 64.56 157 GLY A C 1
ATOM 1181 O O . GLY A 1 157 ? -1.426 -14.127 -16.805 1.00 64.56 157 GLY A O 1
ATOM 1182 N N . TRP A 1 158 ? -1.901 -11.932 -16.801 1.00 64.88 158 TRP A N 1
ATOM 1183 C CA . TRP A 1 158 ? -0.657 -11.501 -16.134 1.00 64.88 158 TRP A CA 1
ATOM 1184 C C . TRP A 1 158 ? -0.667 -11.722 -14.619 1.00 64.88 158 TRP A C 1
ATOM 1186 O O . TRP A 1 158 ? 0.362 -12.094 -14.050 1.00 64.88 158 TRP A O 1
ATOM 1196 N N . TRP A 1 159 ? -1.825 -11.558 -13.978 1.00 76.19 159 TRP A N 1
ATOM 1197 C CA . TRP A 1 159 ? -2.006 -11.753 -12.542 1.00 76.19 159 TRP A CA 1
ATOM 1198 C C . TRP A 1 159 ? -3.048 -12.828 -12.264 1.00 76.19 159 TRP A C 1
ATOM 1200 O O . TRP A 1 159 ? -4.087 -12.892 -12.912 1.00 76.19 159 TRP A O 1
ATOM 1210 N N . LYS A 1 160 ? -2.773 -13.663 -11.265 1.00 79.44 160 LYS A N 1
ATOM 1211 C CA . LYS A 1 160 ? -3.783 -14.458 -10.581 1.00 79.44 160 LYS A CA 1
ATOM 1212 C C . LYS A 1 160 ? -4.192 -13.709 -9.333 1.00 79.44 160 LYS A C 1
ATOM 1214 O O . LYS A 1 160 ? -3.369 -13.490 -8.438 1.00 79.44 160 LYS A O 1
ATOM 1219 N N . GLU A 1 161 ? -5.459 -13.336 -9.292 1.00 84.94 161 GLU A N 1
ATOM 1220 C CA . GLU A 1 161 ? -6.059 -12.751 -8.112 1.00 84.94 161 GLU A CA 1
ATOM 1221 C C . GLU A 1 161 ? -6.641 -13.847 -7.214 1.00 84.94 161 GLU A C 1
ATOM 1223 O O . GLU A 1 161 ? -7.471 -14.656 -7.626 1.00 84.94 161 GLU A O 1
ATOM 1228 N N . GLU A 1 162 ? -6.204 -13.867 -5.959 1.00 86.31 162 GLU A N 1
ATOM 1229 C CA . GLU A 1 162 ? -6.754 -14.732 -4.921 1.00 86.31 1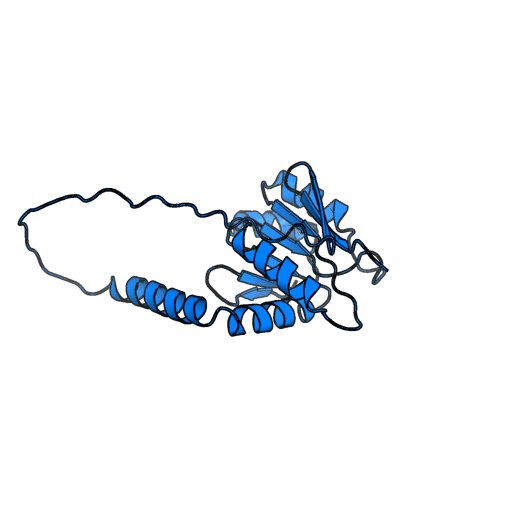62 GLU A CA 1
ATOM 1230 C C . GLU A 1 162 ? -7.362 -13.849 -3.829 1.00 86.31 162 GLU A C 1
ATOM 1232 O O . GLU A 1 162 ? -6.642 -13.196 -3.068 1.00 86.31 162 GLU A O 1
ATOM 1237 N N . ARG A 1 163 ? -8.699 -13.808 -3.763 1.00 86.19 163 ARG A N 1
ATOM 1238 C CA . ARG A 1 163 ? -9.449 -13.081 -2.729 1.00 86.19 163 ARG A CA 1
ATOM 1239 C C . ARG A 1 163 ? -9.921 -14.046 -1.646 1.00 86.19 163 ARG A C 1
ATOM 1241 O O . ARG A 1 163 ? -10.687 -14.965 -1.923 1.00 86.19 163 ARG A O 1
ATOM 1248 N N . GLN A 1 164 ? -9.518 -13.807 -0.402 1.00 81.19 164 GLN A N 1
ATOM 1249 C CA . GLN A 1 164 ? -9.992 -14.555 0.760 1.00 81.19 164 GLN A CA 1
ATOM 1250 C C . GLN A 1 164 ? -10.193 -13.623 1.956 1.00 81.19 164 GLN A C 1
ATOM 1252 O O . GLN A 1 164 ? -9.250 -13.011 2.446 1.00 81.19 164 GLN A O 1
ATOM 1257 N N . SER A 1 165 ? -11.432 -13.529 2.448 1.00 77.31 165 SER A N 1
ATOM 1258 C CA . SER A 1 165 ? -11.783 -12.850 3.709 1.00 77.31 165 SER A CA 1
ATOM 1259 C C . SER A 1 165 ? -11.204 -11.430 3.876 1.00 77.31 165 SER A C 1
ATOM 1261 O O . SER A 1 165 ? -10.758 -11.064 4.956 1.00 77.31 165 SER A O 1
ATOM 1263 N N . GLY A 1 166 ? -11.170 -10.612 2.818 1.00 79.00 166 GLY A N 1
ATOM 1264 C CA . GLY A 1 166 ? -10.599 -9.252 2.866 1.00 79.00 166 GLY A CA 1
ATOM 1265 C C . GLY A 1 166 ? -9.081 -9.174 2.645 1.00 79.00 166 GLY A C 1
ATOM 1266 O O . GLY A 1 166 ? -8.502 -8.096 2.762 1.00 79.00 166 GLY A O 1
ATOM 1267 N N . VAL A 1 167 ? -8.438 -10.292 2.307 1.00 88.50 167 VAL A N 1
ATOM 1268 C CA . VAL A 1 167 ? -7.091 -10.344 1.728 1.00 88.50 167 VAL A CA 1
ATOM 1269 C C . VAL A 1 167 ? -7.218 -10.567 0.231 1.00 88.50 167 VAL A C 1
ATOM 1271 O O . VAL A 1 167 ? -7.857 -11.523 -0.203 1.00 88.50 167 VAL A O 1
ATOM 1274 N N . THR A 1 168 ? -6.563 -9.717 -0.542 1.00 91.06 168 THR A N 1
ATOM 1275 C CA . THR A 1 168 ? -6.370 -9.869 -1.980 1.00 91.06 168 THR A CA 1
ATOM 1276 C C . THR A 1 168 ? -4.898 -10.154 -2.228 1.00 91.06 168 THR A C 1
ATOM 1278 O O . THR A 1 168 ? -4.037 -9.368 -1.832 1.00 91.06 168 THR A O 1
ATOM 1281 N N . ARG A 1 169 ? -4.571 -11.267 -2.881 1.00 89.31 169 ARG A N 1
ATOM 1282 C CA . ARG A 1 169 ? -3.207 -11.537 -3.348 1.00 89.31 169 ARG A CA 1
ATOM 1283 C C . ARG A 1 169 ? -3.156 -11.467 -4.852 1.00 89.31 169 ARG A C 1
ATOM 1285 O O . ARG A 1 169 ? -3.890 -12.183 -5.523 1.00 89.31 169 ARG A O 1
ATOM 1292 N N . LEU A 1 170 ? -2.243 -10.648 -5.349 1.00 85.25 170 LEU A N 1
ATOM 1293 C CA . LEU A 1 170 ? -1.923 -10.557 -6.759 1.00 85.25 170 LEU A CA 1
ATOM 1294 C C . LEU A 1 170 ? -0.605 -11.305 -6.953 1.00 85.25 170 LEU A C 1
ATOM 1296 O O . LEU A 1 170 ? 0.455 -10.863 -6.505 1.00 85.25 170 LEU A O 1
ATOM 1300 N N . ARG A 1 171 ? -0.679 -12.495 -7.557 1.00 75.88 171 ARG A N 1
ATOM 1301 C CA . ARG A 1 171 ? 0.497 -13.296 -7.933 1.00 75.88 171 ARG A CA 1
ATOM 1302 C C . ARG A 1 171 ? 0.717 -13.209 -9.434 1.00 75.88 171 ARG A C 1
ATOM 1304 O O . ARG A 1 171 ? -0.233 -13.391 -10.187 1.00 75.88 171 ARG A O 1
ATOM 1311 N N . ARG A 1 172 ? 1.952 -12.972 -9.883 1.00 76.19 172 ARG A N 1
ATOM 1312 C CA . ARG A 1 172 ? 2.258 -13.026 -11.319 1.00 76.19 172 ARG A CA 1
ATOM 1313 C C . ARG A 1 172 ? 2.037 -14.449 -11.835 1.00 76.19 172 ARG A C 1
ATOM 1315 O O . ARG A 1 172 ? 2.465 -15.411 -11.201 1.00 76.19 172 ARG A O 1
ATOM 1322 N N . ASN A 1 173 ? 1.386 -14.568 -12.986 1.00 66.00 173 ASN A N 1
ATOM 1323 C CA . ASN A 1 173 ? 1.087 -15.847 -13.635 1.00 66.00 173 ASN A CA 1
ATOM 1324 C C . ASN A 1 173 ? 2.248 -16.406 -14.472 1.00 66.00 173 ASN A C 1
ATOM 1326 O O . ASN A 1 173 ? 2.168 -17.543 -14.932 1.00 66.00 173 ASN A O 1
ATOM 1330 N N . ARG A 1 174 ? 3.330 -15.646 -14.677 1.00 56.91 174 ARG A N 1
ATOM 1331 C CA . ARG A 1 174 ? 4.542 -16.124 -15.356 1.00 56.91 174 ARG A CA 1
ATOM 1332 C C . ARG A 1 174 ? 5.802 -15.681 -14.618 1.00 56.91 174 ARG A C 1
ATOM 1334 O O . ARG A 1 174 ? 5.887 -14.534 -14.180 1.00 56.91 174 ARG A O 1
ATOM 1341 N N . ALA A 1 175 ? 6.725 -16.631 -14.486 1.00 47.28 175 ALA A N 1
ATOM 1342 C CA . ALA A 1 175 ? 8.145 -16.404 -14.244 1.00 47.28 175 ALA A CA 1
ATOM 1343 C C . ALA A 1 175 ? 8.854 -16.126 -15.576 1.00 47.28 175 ALA A C 1
ATOM 1345 O O . ALA A 1 175 ? 8.352 -16.632 -16.611 1.00 47.28 175 ALA A O 1
#

Secondary structure (DSSP, 8-state):
--EEE-SSSEEEESS--GGGHHHHHHTT--EEEE-S-TTS-TT---HHHHHHHHHHTT-EEEE----TT---HHHHHHHHHHHHHSPSSEEEE-SSSHHHHHHHHHHHHHTHHHHHHHHHHHHHHHTT----------------------------SSEEEEEETTEEEEEES--